Protein AF-A0A2A3JSV5-F1 (afdb_monomer_lite)

Radius of gyration: 14.02 Å; chains: 1; bounding box: 22×15×49 Å

Foldseek 3Di:
DDDDPPDDDDDPLVVLLVVVVVCDVVVVPPVPRDDDLVNSCVVVVHDSVSSVVSD

Organism: NCBI:txid1779329

pLDDT: mean 90.89, std 14.75, range [41.41, 98.31]

Structure (mmCIF, N/CA/C/O backbone):
data_AF-A0A2A3JSV5-F1
#
_entry.id   AF-A0A2A3JSV5-F1
#
loop_
_atom_site.group_P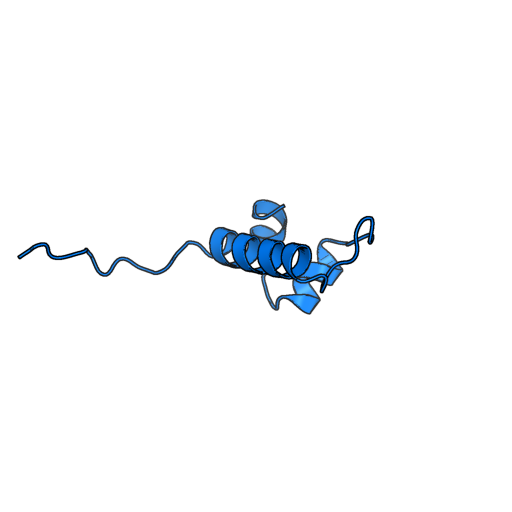DB
_atom_site.id
_atom_site.type_symbol
_atom_site.label_atom_id
_atom_site.label_alt_id
_atom_site.label_comp_id
_atom_site.label_asym_id
_atom_site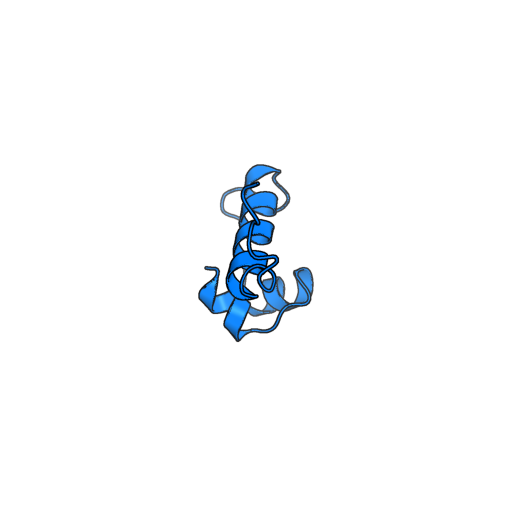.label_entity_id
_atom_site.label_seq_id
_atom_site.pdbx_PDB_ins_code
_atom_site.Cartn_x
_atom_site.Cartn_y
_atom_site.Cartn_z
_atom_site.occupancy
_atom_site.B_iso_or_equiv
_atom_site.auth_seq_id
_atom_site.auth_comp_id
_atom_site.auth_asym_id
_atom_site.auth_atom_id
_atom_site.pdbx_PDB_model_num
ATOM 1 N N . MET A 1 1 ? -6.648 -1.821 -39.222 1.00 43.66 1 MET A N 1
ATOM 2 C CA . MET A 1 1 ? -5.802 -2.709 -38.397 1.00 43.66 1 MET A CA 1
ATOM 3 C C . MET A 1 1 ? -5.189 -1.844 -37.306 1.00 43.66 1 MET A C 1
ATOM 5 O O . MET A 1 1 ? -4.228 -1.145 -37.584 1.00 43.66 1 MET A O 1
ATOM 9 N N . ASN A 1 2 ? -5.829 -1.740 -36.134 1.00 41.41 2 ASN A N 1
ATOM 10 C CA . ASN A 1 2 ? -5.336 -0.849 -35.080 1.00 41.41 2 ASN A CA 1
ATOM 11 C C . ASN A 1 2 ? -4.322 -1.618 -34.229 1.00 41.41 2 ASN A C 1
ATOM 13 O O . ASN A 1 2 ? -4.694 -2.451 -33.404 1.00 41.41 2 ASN A O 1
ATOM 17 N N . MET A 1 3 ? -3.048 -1.391 -34.529 1.00 52.12 3 MET A N 1
ATOM 18 C CA . MET A 1 3 ? -1.902 -1.971 -33.845 1.00 52.12 3 MET A CA 1
ATOM 19 C C . MET A 1 3 ? -1.806 -1.283 -32.478 1.00 52.12 3 MET A C 1
ATOM 21 O O . MET A 1 3 ? -1.333 -0.153 -32.377 1.00 52.12 3 MET A O 1
ATOM 25 N N . ARG A 1 4 ? -2.347 -1.913 -31.427 1.00 58.16 4 ARG A N 1
ATOM 26 C CA . ARG A 1 4 ? -2.055 -1.473 -30.060 1.00 58.16 4 ARG A CA 1
ATOM 27 C C . ARG A 1 4 ? -0.556 -1.655 -29.875 1.00 58.16 4 ARG A C 1
ATOM 29 O O . ARG A 1 4 ? -0.061 -2.755 -30.093 1.00 58.16 4 ARG A O 1
ATOM 36 N N . ALA A 1 5 ? 0.149 -0.584 -29.526 1.00 58.81 5 ALA A N 1
ATOM 37 C CA . ALA A 1 5 ? 1.515 -0.696 -29.051 1.00 58.81 5 ALA A CA 1
ATOM 38 C C . ALA A 1 5 ? 1.519 -1.726 -27.916 1.00 58.81 5 ALA A C 1
ATOM 40 O O . ALA A 1 5 ? 0.865 -1.514 -26.893 1.00 58.81 5 ALA A O 1
ATOM 41 N N . GLU A 1 6 ? 2.206 -2.849 -28.109 1.00 61.62 6 GLU A N 1
ATOM 42 C CA . GLU A 1 6 ? 2.567 -3.766 -27.028 1.00 61.62 6 GLU A CA 1
ATOM 43 C C . GLU A 1 6 ? 3.637 -3.057 -26.186 1.00 61.62 6 GLU A C 1
ATOM 45 O O . GLU A 1 6 ? 4.830 -3.334 -26.261 1.00 61.62 6 GLU A O 1
ATOM 50 N N . GLY A 1 7 ? 3.213 -2.004 -25.486 1.00 63.53 7 GLY A N 1
ATOM 51 C CA . GLY A 1 7 ? 4.049 -1.232 -24.584 1.00 63.53 7 GLY A CA 1
ATOM 52 C C . GLY A 1 7 ? 4.360 -2.056 -23.344 1.00 63.53 7 GLY A C 1
ATOM 53 O O . GLY A 1 7 ? 3.547 -2.883 -22.925 1.00 63.53 7 GLY A O 1
ATOM 54 N N . ALA A 1 8 ? 5.541 -1.820 -22.765 1.00 74.50 8 ALA A N 1
ATOM 55 C CA . ALA A 1 8 ? 5.925 -2.358 -21.466 1.00 74.50 8 ALA A CA 1
ATOM 56 C C . ALA A 1 8 ? 4.749 -2.258 -20.477 1.00 74.50 8 ALA A C 1
ATOM 58 O O . ALA A 1 8 ? 4.008 -1.273 -20.496 1.00 74.50 8 ALA A O 1
ATOM 59 N N . GLY A 1 9 ? 4.560 -3.301 -19.662 1.00 85.31 9 GLY A N 1
ATOM 60 C CA . GLY A 1 9 ? 3.454 -3.383 -18.708 1.00 85.31 9 GLY A CA 1
ATOM 61 C C . GLY A 1 9 ? 3.358 -2.163 -17.777 1.00 85.31 9 GLY A C 1
ATOM 62 O O . GLY A 1 9 ? 4.270 -1.335 -17.737 1.00 85.31 9 GLY A O 1
ATOM 63 N N . PRO A 1 10 ? 2.258 -2.041 -17.013 1.00 91.69 10 PRO A N 1
ATOM 64 C CA . PRO A 1 10 ? 2.044 -0.894 -16.135 1.00 91.69 10 PRO A CA 1
ATOM 65 C C . PRO A 1 10 ? 3.240 -0.678 -15.189 1.00 91.69 10 PRO A C 1
ATOM 67 O O . PRO A 1 10 ? 3.861 -1.661 -14.767 1.00 91.69 10 PRO A O 1
ATOM 70 N N . PRO A 1 11 ? 3.571 0.575 -14.827 1.00 95.00 11 PRO A N 1
ATOM 71 C CA . PRO A 1 11 ? 4.612 0.873 -13.848 1.00 95.00 11 PRO A CA 1
ATOM 72 C C . PRO A 1 11 ? 4.447 0.076 -12.550 1.00 95.00 11 PRO A C 1
ATOM 74 O O . PRO A 1 11 ? 3.337 -0.278 -12.151 1.00 95.00 11 PRO A O 1
ATOM 77 N N . VAL A 1 12 ? 5.554 -0.187 -11.853 1.00 95.19 12 VAL A N 1
ATOM 78 C CA . VAL A 1 12 ? 5.550 -1.052 -10.660 1.00 95.19 12 VAL A CA 1
ATOM 79 C C . VAL A 1 12 ? 4.627 -0.515 -9.560 1.00 95.19 12 VAL A C 1
ATOM 81 O O . VAL A 1 12 ? 3.867 -1.292 -8.991 1.00 95.19 12 VAL A O 1
ATOM 84 N N . HIS A 1 13 ? 4.618 0.795 -9.289 1.00 96.44 13 HIS A N 1
ATOM 85 C CA . HIS A 1 13 ? 3.692 1.372 -8.302 1.00 96.44 13 HIS A CA 1
ATOM 86 C C . HIS A 1 13 ? 2.222 1.190 -8.703 1.00 96.44 13 HIS A C 1
ATOM 88 O O . HIS A 1 13 ? 1.372 0.990 -7.842 1.00 96.44 13 HIS A O 1
ATOM 94 N N . GLU A 1 14 ? 1.905 1.192 -10.002 1.00 97.81 14 GLU A N 1
ATOM 95 C CA . GLU A 1 1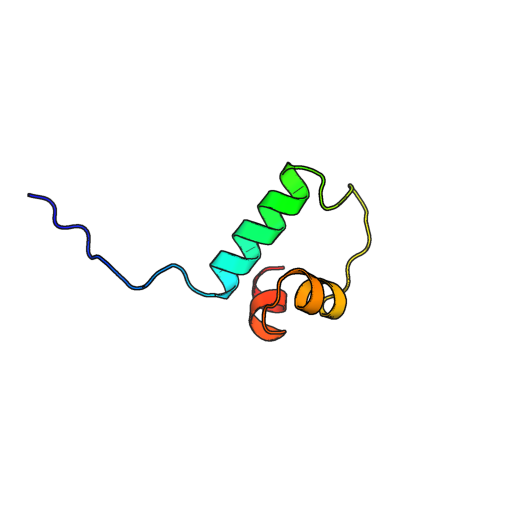4 ? 0.537 0.973 -10.469 1.00 97.81 14 GLU A CA 1
ATOM 96 C C . GLU A 1 14 ? 0.113 -0.485 -10.247 1.00 97.81 14 GLU A C 1
ATOM 98 O O . GLU A 1 14 ? -1.017 -0.749 -9.836 1.00 97.81 14 GLU A O 1
ATOM 103 N N . GLN A 1 15 ? 1.023 -1.439 -10.458 1.00 96.94 15 GLN A N 1
ATOM 104 C CA . GLN A 1 15 ? 0.778 -2.847 -10.130 1.00 96.94 15 GLN A CA 1
ATOM 105 C C . GLN A 1 15 ? 0.517 -3.029 -8.627 1.00 96.94 15 GLN A C 1
ATOM 107 O O . GLN A 1 15 ? -0.446 -3.698 -8.246 1.00 96.94 15 GLN A O 1
ATOM 112 N N . VAL A 1 16 ? 1.324 -2.382 -7.780 1.00 97.94 16 VAL A N 1
ATOM 113 C CA . VAL A 1 16 ? 1.167 -2.405 -6.318 1.00 97.94 16 VAL A CA 1
ATOM 114 C C . VAL A 1 16 ? -0.169 -1.790 -5.894 1.00 97.94 16 VAL A C 1
ATOM 116 O O . VAL A 1 16 ? -0.900 -2.406 -5.120 1.00 97.94 16 VAL A O 1
ATOM 119 N N . TYR A 1 17 ? -0.538 -0.631 -6.448 1.00 97.88 17 TYR A N 1
ATOM 120 C CA . TYR A 1 17 ? -1.826 0.016 -6.185 1.00 97.88 17 TYR A CA 1
ATOM 121 C C . TYR A 1 17 ? -3.005 -0.892 -6.548 1.00 97.88 17 TYR A C 1
ATOM 123 O O . TYR A 1 17 ? -3.931 -1.062 -5.754 1.00 97.88 17 TYR A O 1
ATOM 131 N N . ARG A 1 18 ? -2.973 -1.512 -7.737 1.00 97.94 18 ARG A N 1
ATOM 132 C CA . ARG A 1 18 ? -4.040 -2.418 -8.188 1.00 97.94 18 ARG A CA 1
ATOM 133 C C . ARG A 1 18 ? -4.201 -3.597 -7.230 1.00 97.94 18 ARG A C 1
ATOM 135 O O . ARG A 1 18 ? -5.330 -3.901 -6.852 1.00 97.94 18 ARG A O 1
ATOM 142 N N . ARG A 1 19 ? -3.093 -4.192 -6.773 1.00 97.69 19 ARG A N 1
ATOM 143 C CA . ARG A 1 19 ? -3.131 -5.296 -5.807 1.00 97.69 19 ARG A CA 1
ATOM 144 C C . ARG A 1 19 ? -3.655 -4.854 -4.438 1.00 97.69 19 ARG A C 1
ATOM 146 O O . ARG A 1 19 ? -4.525 -5.523 -3.890 1.00 97.69 19 ARG A O 1
ATOM 153 N N . LEU A 1 20 ? -3.196 -3.715 -3.914 1.00 97.44 20 LEU A N 1
ATOM 154 C CA . LEU A 1 20 ? -3.714 -3.141 -2.663 1.00 97.44 20 LEU A CA 1
ATOM 155 C C . LEU A 1 20 ? -5.223 -2.888 -2.741 1.00 97.44 20 LEU A C 1
ATOM 157 O O . LEU A 1 20 ? -5.965 -3.215 -1.817 1.00 97.44 20 LEU A O 1
ATOM 161 N N . ARG A 1 21 ? -5.695 -2.346 -3.867 1.00 97.81 21 ARG A N 1
ATOM 162 C CA . ARG A 1 21 ? -7.119 -2.102 -4.100 1.00 97.81 21 ARG A CA 1
ATOM 163 C C . ARG A 1 21 ? -7.927 -3.398 -4.103 1.00 97.81 21 ARG A C 1
ATOM 165 O O . ARG A 1 21 ? -8.997 -3.427 -3.506 1.00 97.81 21 ARG A O 1
ATOM 172 N N . GLU A 1 22 ? -7.443 -4.451 -4.757 1.00 98.25 22 GLU A N 1
ATOM 173 C CA . GLU A 1 22 ? -8.092 -5.769 -4.728 1.00 98.25 22 GLU A CA 1
ATOM 174 C C . GLU A 1 22 ? -8.194 -6.311 -3.302 1.00 98.25 22 GLU A C 1
ATOM 176 O O . GLU A 1 22 ? -9.268 -6.750 -2.899 1.00 98.25 22 GLU A O 1
ATOM 181 N N . MET A 1 23 ? -7.118 -6.201 -2.520 1.00 97.50 23 MET A N 1
ATOM 182 C CA . MET A 1 23 ? -7.104 -6.651 -1.129 1.00 97.50 23 MET A CA 1
ATOM 183 C C . MET A 1 23 ? -8.166 -5.941 -0.280 1.00 97.50 23 MET A C 1
ATOM 185 O O . MET A 1 23 ? -8.835 -6.583 0.523 1.00 97.50 23 MET A O 1
ATOM 189 N N . VAL A 1 24 ? -8.376 -4.637 -0.482 1.00 97.00 24 VAL A N 1
ATOM 190 C CA . VAL A 1 24 ? -9.462 -3.897 0.186 1.00 97.00 24 VAL A CA 1
ATOM 191 C C . VAL A 1 24 ? -10.837 -4.334 -0.333 1.00 97.00 24 VAL A C 1
ATOM 193 O O . VAL A 1 24 ? -11.750 -4.564 0.454 1.00 97.00 24 VAL A O 1
ATOM 196 N N . LEU A 1 25 ? -11.005 -4.459 -1.653 1.00 98.00 25 LEU A N 1
ATOM 197 C CA . LEU A 1 25 ? -12.299 -4.779 -2.271 1.00 98.00 25 LEU A CA 1
ATOM 198 C C . LEU A 1 25 ? -12.810 -6.179 -1.919 1.00 98.00 25 LEU A C 1
ATOM 200 O O . LEU A 1 25 ? -14.021 -6.372 -1.822 1.00 98.00 25 LEU A O 1
ATOM 204 N N . PHE A 1 26 ? -11.905 -7.140 -1.747 1.00 97.75 26 PHE A N 1
ATOM 205 C CA . PHE A 1 26 ? -12.239 -8.524 -1.414 1.00 97.75 26 PHE A CA 1
ATOM 206 C C . PHE A 1 26 ? -12.078 -8.852 0.077 1.00 97.75 26 PHE A C 1
ATOM 208 O O . PHE A 1 26 ? -12.268 -10.004 0.459 1.00 97.75 26 PHE A O 1
ATOM 215 N N . GLY A 1 27 ? -11.769 -7.859 0.919 1.00 96.69 27 GLY A N 1
ATOM 216 C CA . GLY A 1 27 ? -11.674 -8.031 2.372 1.00 96.69 27 GLY A CA 1
ATOM 217 C C . GLY A 1 27 ? -10.420 -8.769 2.853 1.00 96.69 27 GLY A C 1
ATOM 218 O O . GLY A 1 27 ? -10.377 -9.209 3.992 1.00 96.69 27 GLY A O 1
ATOM 219 N N . GLU A 1 28 ? -9.373 -8.895 2.029 1.00 97.19 28 GLU A N 1
ATOM 220 C CA . GLU A 1 28 ? -8.054 -9.341 2.513 1.00 97.19 28 GLU A CA 1
ATOM 221 C C . GLU A 1 28 ? -7.443 -8.315 3.494 1.00 97.19 28 GLU A C 1
ATOM 223 O O . GLU A 1 28 ? -6.618 -8.662 4.341 1.00 97.19 28 GLU A O 1
ATOM 228 N N . LEU A 1 29 ? -7.845 -7.044 3.373 1.00 96.69 29 LEU A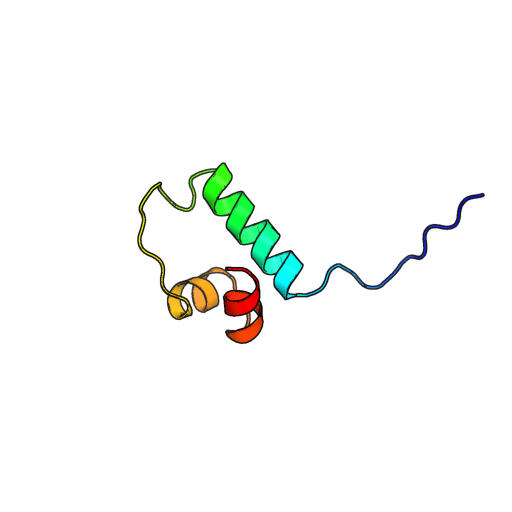 N 1
ATOM 229 C CA . LEU A 1 29 ? -7.644 -6.002 4.376 1.00 96.69 29 LEU A CA 1
ATOM 230 C C . LEU A 1 29 ? -9.006 -5.592 4.941 1.00 96.69 29 LEU A C 1
ATOM 232 O O . LEU A 1 29 ? -9.835 -5.031 4.222 1.00 96.69 29 LEU A O 1
ATOM 236 N N . GLU A 1 30 ? -9.217 -5.841 6.231 1.00 96.38 30 GLU A N 1
ATOM 237 C CA . GLU A 1 30 ? -10.455 -5.464 6.914 1.00 96.38 30 GLU A CA 1
ATOM 238 C C . GLU A 1 30 ? -10.605 -3.933 7.026 1.00 96.38 30 GLU A C 1
ATOM 240 O O . GLU A 1 30 ? -9.608 -3.211 7.176 1.00 96.38 30 GLU A O 1
ATOM 245 N N . PRO A 1 31 ? -11.838 -3.392 7.009 1.00 96.75 31 PRO A N 1
ATOM 246 C CA . PRO A 1 31 ? -12.067 -1.969 7.230 1.00 96.75 31 PRO A CA 1
ATOM 247 C C . PRO A 1 31 ? -11.475 -1.489 8.561 1.00 96.75 31 PRO A C 1
ATOM 249 O O . PRO A 1 31 ? -11.782 -2.015 9.628 1.00 96.75 31 PRO A O 1
ATOM 252 N N . GLY A 1 32 ? -10.631 -0.456 8.503 1.00 95.88 32 GLY A N 1
ATOM 253 C CA . GLY A 1 32 ? -9.945 0.085 9.681 1.00 95.88 32 GLY A CA 1
ATOM 254 C C . GLY A 1 32 ? -8.735 -0.730 10.151 1.00 95.88 32 GLY A C 1
ATOM 255 O O . GLY A 1 32 ? -8.109 -0.344 11.139 1.00 95.88 32 GLY A O 1
ATOM 256 N N . GLN A 1 33 ? -8.364 -1.812 9.454 1.00 97.00 33 GLN A N 1
ATOM 257 C CA . GLN A 1 33 ? -7.141 -2.554 9.741 1.00 97.00 33 GLN A CA 1
ATOM 258 C C . GLN A 1 33 ? -5.920 -1.651 9.556 1.00 97.00 33 GLN A C 1
ATOM 260 O O . GLN A 1 33 ? -5.660 -1.126 8.471 1.00 97.00 33 GLN A O 1
ATOM 265 N N . ALA A 1 34 ? -5.146 -1.485 10.627 1.00 9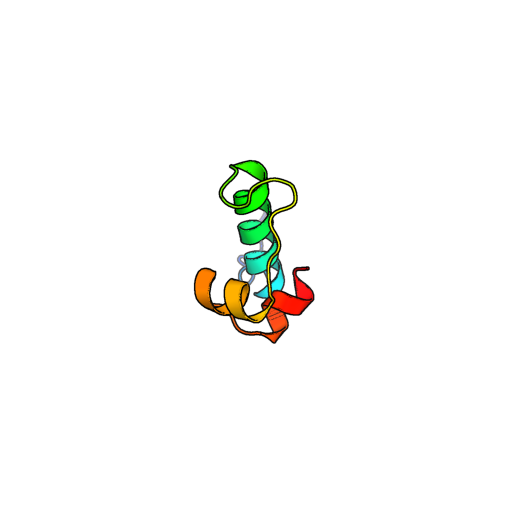6.94 34 ALA A N 1
ATOM 266 C CA . ALA A 1 34 ? -3.886 -0.769 10.558 1.00 96.94 34 ALA A CA 1
ATOM 267 C C . ALA A 1 34 ? -2.882 -1.551 9.699 1.00 96.94 34 ALA A C 1
ATOM 269 O O . ALA A 1 34 ? -2.698 -2.755 9.874 1.00 96.94 34 ALA A O 1
ATOM 270 N N . VAL A 1 35 ? -2.198 -0.844 8.804 1.00 96.69 35 VAL A N 1
ATOM 271 C CA . VAL A 1 35 ? -1.120 -1.385 7.974 1.00 96.69 35 VAL A CA 1
ATOM 272 C C . VAL A 1 35 ? 0.132 -0.539 8.145 1.00 96.69 35 VAL A C 1
ATOM 274 O O . VAL A 1 35 ? 0.067 0.655 8.437 1.00 96.69 35 VAL A O 1
ATOM 277 N N . THR A 1 36 ? 1.291 -1.159 7.955 1.00 97.69 36 THR A N 1
ATOM 278 C CA . THR A 1 36 ? 2.572 -0.452 7.913 1.00 97.69 36 THR A CA 1
ATOM 279 C C . THR A 1 36 ? 3.189 -0.621 6.535 1.00 97.69 36 THR A C 1
ATOM 281 O O . THR A 1 36 ? 2.987 -1.644 5.883 1.00 97.69 36 THR A O 1
ATOM 284 N N . ILE A 1 37 ? 3.984 0.357 6.097 1.00 97.50 37 ILE A N 1
ATOM 285 C CA . ILE A 1 37 ? 4.708 0.260 4.820 1.00 97.50 37 ILE A CA 1
ATOM 286 C C . ILE A 1 37 ? 5.571 -1.009 4.788 1.00 97.50 37 ILE A C 1
ATOM 288 O O . ILE A 1 37 ? 5.583 -1.708 3.782 1.00 97.50 37 ILE A O 1
ATOM 292 N N . GLN A 1 38 ? 6.252 -1.329 5.893 1.00 98.12 38 GLN A N 1
ATOM 293 C CA . GLN A 1 38 ? 7.113 -2.508 5.982 1.00 98.12 38 GLN A CA 1
ATOM 294 C C . GLN A 1 38 ? 6.318 -3.818 5.871 1.00 98.12 38 GLN A C 1
ATOM 296 O O . GLN A 1 38 ? 6.705 -4.699 5.112 1.00 98.12 38 GLN A O 1
ATOM 301 N N . GLY A 1 39 ? 5.173 -3.920 6.552 1.00 97.81 39 GLY A N 1
ATOM 302 C CA . GLY A 1 39 ? 4.307 -5.096 6.440 1.00 97.81 39 GLY A CA 1
ATOM 303 C C . GLY A 1 39 ? 3.746 -5.278 5.027 1.00 97.81 39 GLY A C 1
ATOM 304 O O . GLY A 1 39 ? 3.699 -6.394 4.522 1.00 97.81 39 GLY A O 1
ATOM 305 N N . LEU A 1 40 ? 3.388 -4.184 4.346 1.00 97.69 40 LEU A N 1
ATOM 306 C CA . LEU A 1 40 ? 2.928 -4.234 2.955 1.00 97.69 40 LEU A CA 1
ATOM 307 C C . LEU A 1 40 ? 4.048 -4.627 1.983 1.00 97.69 40 LEU A C 1
ATOM 309 O O . LEU A 1 40 ? 3.802 -5.389 1.053 1.00 97.69 40 LEU A O 1
ATOM 313 N N . VAL A 1 41 ? 5.277 -4.151 2.205 1.00 98.19 41 VAL A N 1
ATOM 314 C CA . VAL A 1 41 ? 6.472 -4.587 1.459 1.00 98.19 41 VAL A CA 1
ATOM 315 C C . VAL A 1 41 ? 6.644 -6.102 1.553 1.00 98.19 41 VAL A C 1
ATOM 317 O O . VAL A 1 41 ? 6.797 -6.767 0.530 1.00 98.19 41 VAL A O 1
ATOM 320 N N . GLU A 1 42 ? 6.563 -6.650 2.764 1.00 97.88 42 GLU A N 1
ATOM 321 C CA . GLU A 1 42 ? 6.699 -8.087 3.016 1.00 97.88 42 GLU A CA 1
ATOM 322 C C . GLU A 1 42 ? 5.549 -8.889 2.396 1.00 97.88 42 GLU A C 1
ATOM 324 O O . GLU A 1 42 ? 5.789 -9.892 1.727 1.00 97.88 42 GLU A O 1
ATOM 329 N N . GLN A 1 43 ? 4.308 -8.423 2.555 1.00 96.19 43 GLN A N 1
ATOM 330 C CA . GLN A 1 43 ? 3.116 -9.107 2.052 1.00 96.19 43 GLN A CA 1
ATOM 331 C C . GLN A 1 43 ? 3.020 -9.101 0.519 1.00 96.19 43 GLN A C 1
ATOM 333 O O . GLN A 1 43 ? 2.532 -10.063 -0.073 1.00 96.19 43 GLN A O 1
ATOM 338 N N . LEU A 1 44 ? 3.469 -8.025 -0.131 1.00 95.81 44 LEU A N 1
ATOM 339 C CA . LEU A 1 44 ? 3.376 -7.849 -1.584 1.00 95.81 44 LEU A CA 1
ATOM 340 C C . LEU A 1 44 ? 4.645 -8.282 -2.329 1.00 95.81 44 LEU A C 1
ATOM 342 O O . LEU A 1 44 ? 4.626 -8.352 -3.557 1.00 95.81 44 LEU A O 1
ATOM 346 N N . GLY A 1 45 ? 5.752 -8.532 -1.621 1.00 95.88 45 GLY A N 1
ATOM 347 C CA . GLY A 1 45 ? 7.052 -8.825 -2.233 1.00 95.88 45 GLY A CA 1
ATOM 348 C C . GLY A 1 45 ? 7.593 -7.671 -3.089 1.00 95.88 45 GLY A C 1
ATOM 349 O O . GLY A 1 45 ? 8.372 -7.896 -4.015 1.00 95.88 45 GLY A O 1
ATOM 350 N N . ALA A 1 46 ? 7.156 -6.439 -2.812 1.00 95.44 46 ALA A N 1
ATOM 351 C CA . ALA A 1 46 ? 7.498 -5.239 -3.570 1.00 95.44 46 ALA A CA 1
ATOM 352 C C . ALA A 1 46 ? 8.521 -4.373 -2.821 1.00 95.44 46 ALA A C 1
ATOM 354 O O . ALA A 1 46 ? 8.671 -4.463 -1.608 1.00 95.44 46 ALA A O 1
ATOM 355 N N . GLY A 1 47 ? 9.224 -3.490 -3.534 1.00 96.69 47 GLY A N 1
ATOM 356 C CA . GLY A 1 47 ? 10.141 -2.538 -2.901 1.00 96.69 47 GLY A CA 1
ATOM 357 C C . GLY A 1 47 ? 9.417 -1.468 -2.073 1.00 96.69 47 GLY A C 1
ATOM 358 O O . GLY A 1 47 ? 8.262 -1.136 -2.329 1.00 96.69 47 GLY A O 1
ATOM 359 N N . MET A 1 48 ? 10.124 -0.850 -1.124 1.00 98.00 48 MET A N 1
ATOM 360 C CA . MET A 1 48 ? 9.553 0.202 -0.271 1.00 98.00 48 MET A CA 1
ATOM 361 C C . MET A 1 48 ? 9.045 1.418 -1.062 1.00 98.00 48 MET A C 1
ATOM 363 O O . MET A 1 48 ? 7.960 1.918 -0.779 1.00 98.00 48 MET A O 1
ATOM 367 N N . THR A 1 49 ? 9.803 1.893 -2.055 1.00 98.25 49 THR A N 1
ATOM 368 C CA . THR A 1 49 ? 9.423 3.054 -2.879 1.00 98.25 49 THR A CA 1
ATOM 369 C C . THR A 1 49 ? 8.095 2.857 -3.620 1.00 98.25 49 THR A C 1
ATOM 371 O O . THR A 1 49 ? 7.200 3.667 -3.391 1.00 98.25 49 THR A O 1
ATOM 374 N N . PRO A 1 50 ? 7.889 1.794 -4.427 1.00 97.75 50 PRO A N 1
ATOM 375 C CA . PRO A 1 50 ? 6.615 1.612 -5.122 1.00 97.75 50 PRO A CA 1
ATOM 376 C C . PRO A 1 50 ? 5.436 1.364 -4.172 1.00 97.75 50 PRO A C 1
ATOM 378 O O . PRO A 1 50 ? 4.320 1.746 -4.501 1.00 97.75 50 PRO A O 1
ATOM 381 N N . VAL A 1 51 ? 5.661 0.787 -2.983 1.00 98.31 51 VAL A N 1
ATOM 382 C CA . VAL A 1 51 ? 4.618 0.681 -1.944 1.00 98.31 51 VAL A CA 1
ATOM 383 C C . VAL A 1 51 ? 4.215 2.054 -1.416 1.00 98.31 51 VAL A C 1
ATOM 385 O O . VAL A 1 51 ? 3.028 2.315 -1.267 1.00 98.31 51 VAL A O 1
ATOM 388 N N . ARG A 1 52 ? 5.173 2.956 -1.174 1.00 97.38 52 ARG A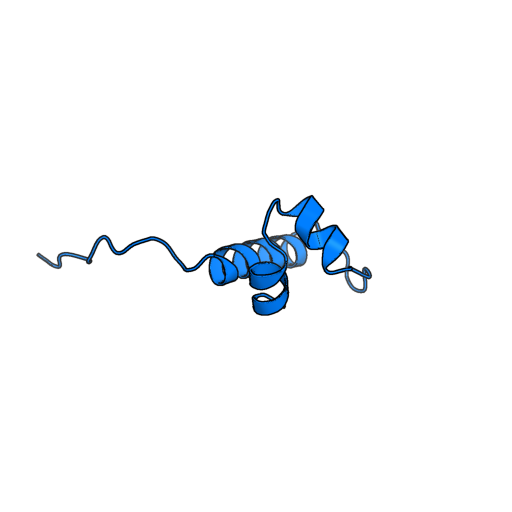 N 1
ATOM 389 C CA . ARG A 1 52 ? 4.871 4.332 -0.744 1.00 97.38 52 ARG A CA 1
ATOM 390 C C . ARG A 1 52 ? 4.182 5.159 -1.826 1.00 97.38 52 ARG A C 1
ATOM 392 O O . ARG A 1 52 ? 3.378 6.005 -1.476 1.00 97.38 52 ARG A O 1
ATOM 399 N N . GLU A 1 53 ? 4.517 4.949 -3.097 1.00 97.94 53 GLU A N 1
ATOM 400 C CA . GLU A 1 53 ? 3.880 5.636 -4.234 1.00 97.94 53 GLU A CA 1
ATOM 401 C C . GLU A 1 53 ? 2.446 5.156 -4.495 1.00 97.94 53 GLU A C 1
ATOM 403 O O . GLU A 1 53 ? 1.649 5.888 -5.074 1.00 97.94 53 GLU A O 1
ATOM 408 N N . ALA A 1 54 ? 2.129 3.921 -4.100 1.00 96.69 54 ALA A N 1
ATOM 409 C CA . ALA A 1 54 ? 0.825 3.303 -4.306 1.00 96.69 54 ALA A CA 1
ATOM 410 C C . ALA A 1 54 ? -0.214 3.624 -3.214 1.00 96.69 54 ALA A C 1
ATOM 412 O O . ALA A 1 54 ? -1.384 3.288 -3.398 1.00 96.69 54 ALA A O 1
ATOM 413 N N . LEU A 1 55 ? 0.205 4.210 -2.087 1.00 92.38 55 LEU A N 1
ATOM 414 C CA . LEU A 1 55 ? -0.664 4.654 -0.987 1.00 92.38 55 LEU A CA 1
ATOM 415 C C . LEU A 1 55 ? -1.104 6.106 -1.194 1.00 92.38 55 LEU A C 1
ATOM 417 O O . LEU A 1 55 ? -2.308 6.372 -0.985 1.00 92.38 55 LEU A O 1
#

InterPro domains:
  IPR000524 Transcription regulator HTH, GntR [PF00392] (14-55)
  IPR000524 Transcription regulator HTH, GntR [PS50949] (10-55)
  IPR036388 Winged helix-like DNA-binding domain superfamily [G3DSA:1.10.10.10] (11-55)
  IPR036390 Winged helix DNA-binding domain superfamily [SSF46785] (8-55)

Secondary structure (DSSP, 8-state):
--------PPPHHHHHHHHHHHHHHTTSS-TT----HHHHHHHHT--HHHHHH--

Sequence (55 aa):
MNMRAEGAGPPVHEQVYRRLREMVLFGELEPGQAVTIQGLVEQLGAGMTPVREAL